Protein AF-A0A2E7TEE2-F1 (afdb_monomer_lite)

pLDDT: mean 84.08, std 6.28, range [64.25, 92.62]

Secondary structure (DSSP, 8-state):
-PPPPPPPPPPPPPSSEEHHHHHHHHHHHHHHHHHHHSS-HHHHHH-----EEEEEEETTTTEEEEEEES-SS--HHHHHH-HHHHHHHHHHHHHHHHHHHHHHHHHHHHHHHHHHHHTHHHHHHHHHHHGGGT-SEE-

Radius of gyration: 23.63 Å; chains: 1; bounding box: 40×34×90 Å

Sequence (139 aa):
MPPRRKKSKRRRRPKTFSLYNAAVSYLNLSILTEGIMGTSPIGVVTGATDIGYKTVADRGLGATSMTLTGASEISLGDILNQPGLAANQMMANAQSNMVPMAISAITLNAGAKIFRRVMRQPFNKANALIRPLALGVRL

Structure (mmCIF, N/CA/C/O backbone):
data_AF-A0A2E7TEE2-F1
#
_entry.id   AF-A0A2E7TEE2-F1
#
loop_
_atom_site.group_PDB
_atom_site.id
_atom_site.type_symbol
_atom_site.label_atom_id
_atom_site.label_alt_id
_atom_site.label_comp_id
_atom_site.label_asym_id
_atom_site.label_entity_id
_atom_site.label_seq_id
_atom_site.pdbx_PDB_ins_code
_atom_site.Cartn_x
_atom_site.Cartn_y
_atom_site.Cartn_z
_atom_site.occupancy
_atom_site.B_iso_or_equiv
_atom_site.auth_seq_id
_atom_site.auth_comp_id
_atom_site.auth_asym_id
_atom_site.auth_atom_id
_atom_site.pdbx_PDB_model_num
ATOM 1 N N . MET A 1 1 ? 20.552 17.351 48.237 1.00 73.31 1 MET A N 1
ATOM 2 C CA . MET A 1 1 ? 20.454 16.157 47.361 1.00 73.31 1 MET A CA 1
ATOM 3 C C . MET A 1 1 ? 19.607 16.501 46.139 1.00 73.31 1 MET A C 1
ATOM 5 O O . MET A 1 1 ? 18.497 16.979 46.337 1.00 73.31 1 MET A O 1
ATOM 9 N N . PRO A 1 2 ? 20.093 16.316 44.900 1.00 73.06 2 PRO A N 1
ATOM 10 C CA . PRO A 1 2 ? 19.301 16.588 43.697 1.00 73.06 2 PRO A CA 1
ATOM 11 C C . PRO A 1 2 ? 18.186 15.537 43.480 1.00 73.06 2 PRO A C 1
ATOM 13 O O . PRO A 1 2 ? 18.369 14.370 43.839 1.00 73.06 2 PRO A O 1
ATOM 16 N N . PRO A 1 3 ? 17.029 15.909 42.889 1.00 76.69 3 PRO A N 1
ATOM 17 C CA . PRO A 1 3 ? 15.900 14.999 42.695 1.00 76.69 3 PRO A CA 1
ATOM 18 C C . PRO A 1 3 ? 16.199 13.910 41.651 1.00 76.69 3 PRO A C 1
ATOM 20 O O . PRO A 1 3 ? 16.666 14.170 40.541 1.00 76.69 3 PRO A O 1
ATOM 23 N N . ARG A 1 4 ? 15.887 12.657 42.001 1.00 80.88 4 ARG A N 1
ATOM 24 C CA . ARG A 1 4 ? 16.111 11.466 41.166 1.00 80.88 4 ARG A CA 1
ATOM 25 C C . ARG A 1 4 ? 15.157 11.466 39.960 1.00 80.88 4 ARG A C 1
ATOM 27 O O . ARG A 1 4 ? 13.938 11.464 40.134 1.00 80.88 4 ARG A O 1
ATOM 34 N N . ARG A 1 5 ? 15.689 11.423 38.728 1.00 79.88 5 ARG A N 1
ATOM 35 C CA . ARG A 1 5 ? 14.888 11.319 37.487 1.00 79.88 5 ARG A CA 1
ATOM 36 C C . ARG A 1 5 ? 13.962 10.092 37.545 1.00 79.88 5 ARG A C 1
ATOM 38 O O . ARG A 1 5 ? 14.432 8.959 37.666 1.00 79.88 5 ARG A O 1
ATOM 45 N N . LYS A 1 6 ? 12.643 10.302 37.440 1.00 79.12 6 LYS A N 1
ATOM 46 C CA . LYS A 1 6 ? 11.658 9.211 37.339 1.00 79.12 6 LYS A CA 1
ATOM 47 C C . LYS A 1 6 ? 11.859 8.474 36.009 1.00 79.12 6 LYS A C 1
ATOM 49 O O . LYS A 1 6 ? 11.878 9.098 34.951 1.00 79.12 6 LYS A O 1
ATOM 54 N N . LYS A 1 7 ? 12.006 7.145 36.057 1.00 79.00 7 LYS A N 1
ATOM 55 C CA . LYS A 1 7 ? 12.092 6.301 34.854 1.00 79.00 7 LYS A CA 1
ATOM 56 C C . LYS A 1 7 ? 10.802 6.444 34.034 1.00 79.00 7 LYS A C 1
ATOM 58 O O . LYS A 1 7 ? 9.706 6.398 34.593 1.00 79.00 7 LYS A O 1
ATOM 63 N N . SER A 1 8 ? 10.932 6.606 32.717 1.00 83.62 8 SER A N 1
ATOM 64 C CA . SER A 1 8 ? 9.789 6.704 31.800 1.00 83.62 8 SER A CA 1
ATOM 65 C C . SER A 1 8 ? 8.908 5.449 31.893 1.00 83.62 8 SER A C 1
ATOM 67 O O . SER A 1 8 ? 9.414 4.325 31.835 1.00 83.62 8 SER A O 1
ATOM 69 N N . LYS A 1 9 ? 7.586 5.616 32.057 1.00 81.31 9 LYS A N 1
ATOM 70 C CA . LYS A 1 9 ? 6.638 4.488 32.061 1.00 81.31 9 LYS A CA 1
ATOM 71 C C . LYS A 1 9 ? 6.629 3.839 30.674 1.00 81.31 9 LYS A C 1
ATOM 73 O O . LYS A 1 9 ? 6.257 4.471 29.687 1.00 81.31 9 LYS A O 1
ATOM 78 N N . ARG A 1 10 ? 6.983 2.552 30.605 1.00 80.00 10 ARG A N 1
ATOM 79 C CA . ARG A 1 10 ? 6.939 1.759 29.367 1.00 80.00 10 ARG A CA 1
ATOM 80 C C . ARG A 1 10 ? 5.500 1.719 28.838 1.00 80.00 10 ARG A C 1
ATOM 82 O O . ARG A 1 10 ? 4.601 1.234 29.525 1.00 80.00 10 ARG A O 1
ATOM 89 N N . ARG A 1 11 ? 5.267 2.226 27.622 1.00 77.62 11 ARG A N 1
ATOM 90 C CA . ARG A 1 11 ? 3.957 2.119 26.956 1.00 77.62 11 ARG A CA 1
ATOM 91 C C . ARG A 1 11 ? 3.623 0.640 26.749 1.00 77.62 11 ARG A C 1
ATOM 93 O O . ARG A 1 11 ? 4.385 -0.083 26.111 1.00 77.62 11 ARG A O 1
ATOM 100 N N . ARG A 1 12 ? 2.490 0.183 27.291 1.00 77.19 12 ARG A N 1
ATOM 101 C CA . ARG A 1 12 ? 1.982 -1.174 27.048 1.00 77.19 12 ARG A CA 1
ATOM 102 C C . ARG A 1 12 ? 1.479 -1.256 25.608 1.00 77.19 12 ARG A C 1
ATOM 104 O O . ARG A 1 12 ? 0.716 -0.391 25.177 1.00 77.19 12 ARG A O 1
ATOM 111 N N . ARG A 1 13 ? 1.918 -2.276 24.865 1.00 75.12 13 ARG A N 1
ATOM 112 C CA . ARG A 1 13 ? 1.378 -2.546 23.530 1.00 75.12 13 ARG A CA 1
ATOM 113 C C . ARG A 1 13 ? -0.091 -2.974 23.667 1.00 75.12 13 ARG A C 1
ATOM 115 O O . ARG A 1 13 ? -0.418 -3.688 24.617 1.00 75.12 13 ARG A O 1
ATOM 122 N N . PRO A 1 14 ? -0.982 -2.513 22.777 1.00 75.31 14 PRO A N 1
ATOM 123 C CA . PRO A 1 14 ? -2.364 -2.974 22.769 1.00 75.31 14 PRO A CA 1
ATOM 124 C C . PRO A 1 14 ? -2.393 -4.484 22.494 1.00 75.31 14 PRO A C 1
ATOM 126 O O . PRO A 1 14 ? -1.649 -4.958 21.642 1.00 75.31 14 PRO A O 1
ATOM 129 N N . LYS A 1 15 ? -3.246 -5.226 23.210 1.00 79.12 15 LYS A N 1
ATOM 130 C CA . LYS A 1 15 ? -3.453 -6.669 22.982 1.00 79.12 15 LYS A CA 1
ATOM 131 C C . LYS A 1 15 ? -4.398 -6.967 21.807 1.00 79.12 15 LYS A C 1
ATOM 133 O O . LYS A 1 15 ? -4.623 -8.127 21.504 1.00 79.12 15 LYS A O 1
ATOM 138 N N . THR A 1 16 ? -4.965 -5.932 21.184 1.00 82.25 16 THR A N 1
ATOM 139 C CA . THR A 1 16 ? -5.943 -6.055 20.099 1.00 82.25 16 THR A CA 1
ATOM 140 C C . THR A 1 16 ? -5.446 -5.425 18.802 1.00 82.25 16 THR A C 1
ATOM 142 O O . THR A 1 16 ? -4.824 -4.353 18.803 1.00 82.25 16 THR A O 1
ATOM 145 N N . PHE A 1 17 ? -5.748 -6.092 17.691 1.00 85.31 17 PHE A N 1
ATOM 146 C CA . PHE A 1 17 ? -5.442 -5.647 16.337 1.00 85.31 17 PHE A CA 1
ATOM 147 C C . PHE A 1 17 ? -6.363 -4.488 15.940 1.00 85.31 17 PHE A C 1
ATOM 149 O O . PHE A 1 17 ? -7.568 -4.560 16.151 1.00 85.31 17 PHE A O 1
ATOM 156 N N . SER A 1 18 ? -5.813 -3.388 15.418 1.00 87.50 18 SER A N 1
ATOM 157 C CA . SER A 1 18 ? -6.625 -2.239 14.987 1.00 87.50 18 SER A CA 1
ATOM 158 C C . SER A 1 18 ? -6.905 -2.323 13.494 1.00 87.50 18 SER A C 1
ATOM 160 O O . SER A 1 18 ? -5.972 -2.202 12.704 1.00 87.50 18 SER A O 1
ATOM 162 N N . LEU A 1 19 ? -8.178 -2.471 13.125 1.00 88.75 19 LEU A N 1
ATOM 163 C CA . LEU A 1 19 ? -8.633 -2.498 11.732 1.00 88.75 19 LEU A CA 1
ATOM 164 C C . LEU A 1 19 ? -8.340 -1.185 11.019 1.00 88.75 19 LEU A C 1
ATOM 166 O O . LEU A 1 19 ? -7.932 -1.194 9.866 1.00 88.75 19 LEU A O 1
ATOM 170 N N . TYR A 1 20 ? -8.471 -0.055 11.717 1.00 90.00 20 TYR A N 1
ATOM 171 C CA . TYR A 1 20 ? -8.081 1.235 11.161 1.00 90.00 20 TYR A CA 1
ATOM 172 C C . TYR A 1 20 ? -6.593 1.260 10.787 1.00 90.00 20 TYR A C 1
ATOM 174 O O . TYR A 1 20 ? -6.237 1.656 9.680 1.00 90.00 20 TYR A O 1
ATOM 182 N N . ASN A 1 21 ? -5.710 0.818 11.693 1.00 89.38 21 ASN A N 1
ATOM 183 C CA . ASN A 1 21 ? -4.281 0.766 11.387 1.00 89.38 21 ASN A CA 1
ATOM 184 C C . ASN A 1 21 ? -4.001 -0.199 10.228 1.00 89.38 21 ASN A C 1
ATOM 186 O O . ASN A 1 21 ? -3.168 0.130 9.395 1.00 89.38 21 ASN A O 1
ATOM 190 N N . ALA A 1 22 ? -4.706 -1.334 10.171 1.00 90.25 22 ALA A N 1
ATOM 191 C CA . ALA A 1 22 ? -4.595 -2.314 9.094 1.00 90.25 22 ALA A CA 1
ATOM 192 C C . ALA A 1 22 ? -4.987 -1.725 7.734 1.00 90.25 22 ALA A C 1
ATOM 194 O O . ALA A 1 22 ? -4.242 -1.858 6.768 1.00 90.25 22 ALA A O 1
ATOM 195 N N . ALA A 1 23 ? -6.111 -1.008 7.676 1.00 90.38 23 ALA A N 1
ATOM 196 C CA . ALA A 1 23 ? -6.579 -0.340 6.469 1.00 90.38 23 ALA A CA 1
ATOM 197 C C . ALA A 1 23 ? -5.590 0.737 6.007 1.00 90.38 23 ALA A C 1
ATOM 199 O O . ALA A 1 23 ? -5.188 0.753 4.849 1.00 90.38 23 ALA A O 1
ATOM 200 N N . VAL A 1 24 ? -5.119 1.598 6.916 1.00 91.25 24 VAL A N 1
ATOM 201 C CA . VAL A 1 24 ? -4.131 2.635 6.572 1.00 91.25 24 VAL A CA 1
ATOM 202 C C . VAL A 1 24 ? -2.813 2.017 6.114 1.00 91.25 24 VAL A C 1
ATOM 204 O O . VAL A 1 24 ? -2.209 2.512 5.164 1.00 91.25 24 VAL A O 1
ATOM 207 N N . SER A 1 25 ? -2.357 0.935 6.752 1.00 90.75 25 SER A N 1
ATOM 208 C CA . SER A 1 25 ? -1.161 0.229 6.294 1.00 90.75 25 SER A CA 1
ATOM 209 C C . SER A 1 25 ? -1.369 -0.427 4.934 1.00 90.75 25 SER A C 1
ATOM 211 O O . SER A 1 25 ? -0.470 -0.338 4.113 1.00 90.75 25 SER A O 1
ATOM 213 N N . TYR A 1 26 ? -2.539 -1.016 4.667 1.00 92.44 26 TYR A N 1
ATOM 214 C CA . TYR A 1 26 ? -2.853 -1.630 3.375 1.00 92.44 26 TYR A CA 1
ATOM 215 C C . TYR A 1 26 ? -2.910 -0.592 2.251 1.00 92.44 26 TYR A C 1
ATOM 217 O O . TYR A 1 26 ? -2.399 -0.836 1.166 1.00 92.44 26 TYR A O 1
ATOM 225 N N . LEU A 1 27 ? -3.466 0.591 2.512 1.00 90.81 27 LEU A N 1
ATOM 226 C CA . LEU A 1 27 ? -3.498 1.679 1.534 1.00 90.81 27 LEU A CA 1
ATOM 227 C C . LEU A 1 27 ? -2.093 2.221 1.237 1.00 90.81 27 LEU A C 1
ATOM 229 O O . LEU A 1 27 ? -1.742 2.380 0.076 1.00 90.81 27 LEU A O 1
ATOM 233 N N . ASN A 1 28 ? -1.256 2.442 2.261 1.00 90.88 28 ASN A N 1
ATOM 234 C CA . ASN A 1 28 ? 0.146 2.822 2.032 1.00 90.88 28 ASN A CA 1
ATOM 235 C C . ASN A 1 28 ? 0.916 1.716 1.291 1.00 90.88 28 ASN A C 1
ATOM 237 O O . ASN A 1 28 ? 1.728 2.014 0.424 1.00 90.88 28 ASN A O 1
ATOM 241 N N . LEU A 1 29 ? 0.651 0.448 1.620 1.00 90.75 29 LEU A N 1
ATOM 242 C CA . LEU A 1 29 ? 1.218 -0.702 0.921 1.00 90.75 29 LEU A CA 1
ATOM 243 C C . LEU A 1 29 ? 0.779 -0.716 -0.547 1.00 90.75 29 LEU A C 1
ATOM 245 O O . LEU A 1 29 ? 1.620 -0.929 -1.402 1.00 90.75 29 LEU A O 1
ATOM 249 N N . SER A 1 30 ? -0.492 -0.425 -0.833 1.00 90.38 30 SER A N 1
ATOM 250 C CA . SER A 1 30 ? -1.024 -0.386 -2.201 1.00 90.38 30 SER A CA 1
ATOM 251 C C . SER A 1 30 ? -0.367 0.712 -3.028 1.00 90.38 30 SER A C 1
ATOM 253 O O . SER A 1 30 ? 0.080 0.443 -4.130 1.00 90.38 30 SER A O 1
ATOM 255 N N . ILE A 1 31 ? -0.182 1.908 -2.459 1.00 89.44 31 ILE A N 1
ATOM 256 C CA . ILE A 1 31 ? 0.545 3.003 -3.122 1.00 89.44 31 ILE A CA 1
ATOM 257 C C . ILE A 1 31 ? 1.983 2.583 -3.472 1.00 89.44 31 ILE A C 1
ATOM 259 O O . ILE A 1 31 ? 2.479 2.888 -4.555 1.00 89.44 31 ILE A O 1
ATOM 263 N N . LEU A 1 32 ? 2.657 1.874 -2.560 1.00 88.06 32 LEU A N 1
ATOM 264 C CA . LEU A 1 32 ? 4.014 1.381 -2.793 1.00 88.06 32 LEU A CA 1
ATOM 265 C C . LEU A 1 32 ? 4.048 0.278 -3.856 1.00 88.06 32 LEU A C 1
ATOM 267 O O . LEU A 1 32 ? 4.892 0.325 -4.744 1.00 88.06 32 LEU A O 1
ATOM 271 N N . THR A 1 33 ? 3.163 -0.716 -3.780 1.00 88.12 33 THR A N 1
ATOM 272 C CA . THR A 1 33 ? 3.159 -1.829 -4.739 1.00 88.12 33 THR A CA 1
ATOM 273 C C . THR A 1 33 ? 2.710 -1.374 -6.120 1.00 88.12 33 THR A C 1
ATOM 275 O O . THR A 1 33 ? 3.301 -1.794 -7.102 1.00 88.12 33 THR A O 1
ATOM 278 N N . GLU A 1 34 ? 1.755 -0.453 -6.222 1.00 89.00 34 GLU A N 1
ATOM 279 C CA . GLU A 1 34 ? 1.347 0.124 -7.506 1.00 89.00 34 GLU A CA 1
ATOM 280 C C . GLU A 1 34 ? 2.479 0.959 -8.115 1.00 89.00 34 GLU A C 1
ATOM 282 O O . GLU A 1 34 ? 2.789 0.815 -9.293 1.00 89.00 34 GLU A O 1
ATOM 287 N N . GLY A 1 35 ? 3.163 1.781 -7.312 1.00 86.31 35 GLY A N 1
ATOM 288 C CA . GLY A 1 35 ? 4.272 2.604 -7.799 1.00 86.31 35 GLY A CA 1
ATOM 289 C C . GLY A 1 35 ? 5.515 1.804 -8.204 1.00 86.31 35 GLY A C 1
ATOM 290 O O . GLY A 1 35 ? 6.193 2.180 -9.160 1.00 86.31 35 GLY A O 1
ATOM 291 N N . ILE A 1 36 ? 5.821 0.718 -7.485 1.00 87.69 36 ILE A N 1
ATOM 292 C CA . ILE A 1 36 ? 7.049 -0.075 -7.667 1.00 87.69 36 ILE A CA 1
ATOM 293 C C . ILE A 1 36 ? 6.807 -1.287 -8.576 1.00 87.69 36 ILE A C 1
ATOM 295 O O . ILE A 1 36 ? 7.579 -1.550 -9.493 1.00 87.69 36 ILE A O 1
ATOM 299 N N . MET A 1 37 ? 5.748 -2.045 -8.315 1.00 87.06 37 MET A N 1
ATOM 300 C CA . MET A 1 37 ? 5.441 -3.317 -8.974 1.00 87.06 37 MET A CA 1
ATOM 301 C C . MET A 1 37 ? 4.302 -3.202 -9.994 1.00 87.06 37 MET A C 1
ATOM 303 O O . MET A 1 37 ? 3.973 -4.196 -10.625 1.00 87.06 37 MET A O 1
ATOM 307 N N . GLY A 1 38 ? 3.683 -2.029 -10.158 1.00 84.88 38 GLY A N 1
ATOM 308 C CA . GLY A 1 38 ? 2.603 -1.821 -11.129 1.00 84.88 38 GLY A CA 1
ATOM 309 C C . GLY A 1 38 ? 1.274 -2.484 -10.762 1.00 84.88 38 GLY A C 1
ATOM 310 O O . GLY A 1 38 ? 0.324 -2.397 -11.530 1.00 84.88 38 GLY A O 1
ATOM 311 N N . THR A 1 39 ? 1.174 -3.127 -9.592 1.00 88.00 39 THR A N 1
ATOM 312 C CA . THR A 1 39 ? -0.014 -3.886 -9.187 1.00 88.00 39 THR A CA 1
ATOM 313 C C . THR A 1 39 ? -0.310 -3.751 -7.690 1.00 88.00 39 THR A C 1
ATOM 315 O O . THR A 1 39 ? 0.508 -3.289 -6.888 1.00 88.00 39 THR A O 1
ATOM 318 N N . SER A 1 40 ? -1.519 -4.133 -7.290 1.00 89.38 40 SER A N 1
ATOM 319 C CA . SER A 1 40 ? -1.956 -4.086 -5.890 1.00 89.38 40 SER A CA 1
ATOM 320 C C . SER A 1 40 ? -1.234 -5.143 -5.037 1.00 89.38 40 SER A C 1
ATOM 322 O O . SER A 1 40 ? -0.741 -6.131 -5.577 1.00 89.38 40 SER A O 1
ATOM 324 N N . PRO A 1 41 ? -1.216 -5.038 -3.695 1.00 86.62 41 PRO A N 1
ATOM 325 C CA . PRO A 1 41 ? -0.491 -5.990 -2.856 1.00 86.62 41 PRO A CA 1
ATOM 326 C C . PRO A 1 41 ? -0.975 -7.432 -3.000 1.00 86.62 41 PRO A C 1
ATOM 328 O O . PRO A 1 41 ? -0.199 -8.365 -2.812 1.00 86.62 41 PRO A O 1
ATOM 331 N N . ILE A 1 42 ? -2.254 -7.622 -3.333 1.00 87.75 42 ILE A N 1
ATOM 332 C CA . ILE A 1 42 ? -2.783 -8.950 -3.629 1.00 87.75 42 ILE A CA 1
ATOM 333 C C . ILE A 1 42 ? -2.335 -9.429 -5.011 1.00 87.75 42 ILE A C 1
ATOM 335 O O . ILE A 1 42 ? -1.916 -10.572 -5.125 1.00 87.75 42 ILE A O 1
ATOM 339 N N . GLY A 1 43 ? -2.304 -8.543 -6.011 1.00 82.88 43 GLY A N 1
ATOM 340 C CA . GLY A 1 43 ? -1.757 -8.830 -7.339 1.00 82.88 43 GLY A CA 1
ATOM 341 C C . GLY A 1 43 ? -0.266 -9.163 -7.308 1.00 82.88 43 GLY A C 1
ATOM 342 O O . GLY A 1 43 ? 0.180 -10.034 -8.038 1.00 82.88 43 GLY A O 1
ATOM 343 N N . VAL A 1 44 ? 0.496 -8.586 -6.378 1.00 86.62 44 VAL A N 1
ATOM 344 C CA . VAL A 1 44 ? 1.893 -8.978 -6.150 1.00 86.62 44 VAL A CA 1
ATOM 345 C C . VAL A 1 44 ? 1.978 -10.444 -5.719 1.00 86.62 44 VAL A C 1
ATOM 347 O O . VAL A 1 44 ? 2.844 -11.177 -6.181 1.00 86.62 44 VAL A O 1
ATOM 350 N N . VAL A 1 45 ? 1.074 -10.906 -4.853 1.00 87.44 45 VAL A N 1
ATOM 351 C CA . VAL A 1 45 ? 1.108 -12.280 -4.324 1.00 87.44 45 VAL A CA 1
ATOM 352 C C . VAL A 1 45 ? 0.501 -13.294 -5.294 1.00 87.44 45 VAL A C 1
ATOM 354 O O . VAL A 1 45 ? 1.026 -14.395 -5.421 1.00 87.44 45 VAL A O 1
ATOM 357 N N . THR A 1 46 ? -0.609 -12.952 -5.947 1.00 86.31 46 THR A N 1
ATOM 358 C CA . THR A 1 46 ? -1.390 -13.871 -6.792 1.00 86.31 46 THR A CA 1
ATOM 359 C C . THR A 1 46 ? -1.185 -13.649 -8.288 1.00 86.31 46 THR A C 1
ATOM 361 O O . THR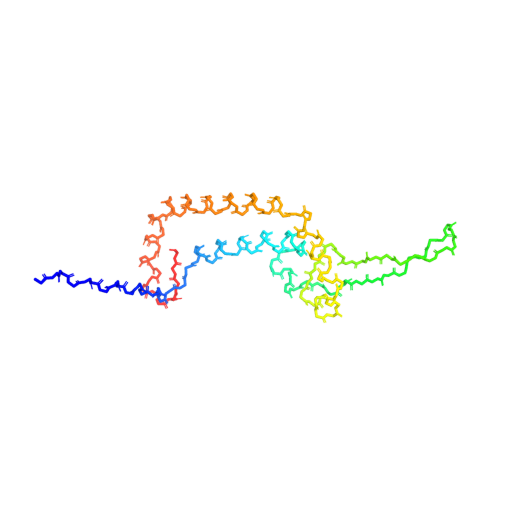 A 1 46 ? -1.850 -14.302 -9.088 1.00 86.31 46 THR A O 1
ATOM 364 N N . GLY A 1 47 ? -0.342 -12.690 -8.665 1.00 80.62 47 GLY A N 1
ATOM 365 C CA . GLY A 1 47 ? -0.085 -12.319 -10.051 1.00 80.62 47 GLY A CA 1
ATOM 366 C C . GLY A 1 47 ? 0.544 -13.451 -10.851 1.00 80.62 47 GLY A C 1
ATOM 367 O O . GLY A 1 47 ? 1.157 -14.369 -10.299 1.00 80.62 47 GLY A O 1
ATOM 368 N N . ALA A 1 48 ? 0.357 -13.384 -12.167 1.00 77.94 48 ALA A N 1
ATOM 369 C CA . ALA A 1 48 ? 0.970 -14.324 -13.089 1.00 77.94 48 ALA A CA 1
ATOM 370 C C . ALA A 1 48 ? 2.492 -14.135 -13.120 1.00 77.94 48 ALA A C 1
ATOM 372 O O . ALA A 1 48 ? 2.992 -13.043 -12.878 1.00 77.94 48 ALA A O 1
ATOM 373 N N . THR A 1 49 ? 3.211 -15.215 -13.426 1.00 80.50 49 THR A N 1
ATOM 374 C CA . THR A 1 49 ? 4.663 -15.185 -13.619 1.00 80.50 49 THR A CA 1
ATOM 375 C C . THR A 1 49 ? 4.976 -15.100 -15.102 1.00 80.50 49 THR A C 1
ATOM 377 O O . THR A 1 49 ? 5.072 -16.134 -15.774 1.00 80.50 49 THR A O 1
ATOM 380 N N . ASP A 1 50 ? 5.049 -13.894 -15.640 1.00 79.25 50 ASP A N 1
ATOM 381 C CA . ASP A 1 50 ? 5.183 -13.672 -17.075 1.00 79.25 50 ASP A CA 1
ATOM 382 C C . ASP A 1 50 ? 6.274 -12.670 -17.465 1.00 79.25 50 ASP A C 1
ATOM 384 O O . ASP A 1 50 ? 6.430 -12.394 -18.663 1.00 79.25 50 ASP A O 1
ATOM 388 N N . ILE A 1 51 ? 7.091 -12.209 -16.507 1.00 81.62 51 ILE A N 1
ATOM 389 C CA . ILE A 1 51 ? 8.267 -11.406 -16.834 1.00 81.62 51 ILE A CA 1
ATOM 390 C C . ILE A 1 51 ? 9.258 -12.246 -17.654 1.00 81.62 51 ILE A C 1
ATOM 392 O O . ILE A 1 51 ? 9.605 -13.381 -17.311 1.00 81.62 51 ILE A O 1
ATOM 396 N N . GLY A 1 52 ? 9.697 -11.700 -18.787 1.00 78.06 52 GLY A N 1
ATOM 397 C CA . GLY A 1 52 ? 10.690 -12.356 -19.627 1.00 78.06 52 GLY A CA 1
ATOM 398 C C . GLY A 1 52 ? 10.833 -11.743 -21.011 1.00 78.06 52 GLY A C 1
ATOM 399 O O . GLY A 1 52 ? 10.005 -10.952 -21.465 1.00 78.06 52 GLY A O 1
ATOM 400 N N . TYR A 1 53 ? 11.903 -12.129 -21.702 1.00 74.88 53 TYR A N 1
ATOM 401 C CA . TYR A 1 53 ? 12.133 -11.728 -23.085 1.00 74.88 53 TYR A CA 1
ATOM 402 C C . TYR A 1 53 ? 11.429 -12.676 -24.050 1.00 74.88 53 TYR A C 1
ATOM 404 O O . TYR A 1 53 ? 11.603 -13.894 -23.973 1.00 74.88 53 TYR A O 1
ATOM 412 N N . LYS A 1 54 ? 10.682 -12.113 -24.999 1.00 75.25 54 LYS A N 1
ATOM 413 C CA . LYS A 1 54 ? 10.123 -12.846 -26.137 1.00 75.25 54 LYS A CA 1
ATOM 414 C C . LYS A 1 54 ? 10.753 -12.338 -27.424 1.00 75.25 54 LYS A C 1
ATOM 416 O O . LYS A 1 54 ? 11.007 -11.146 -27.588 1.00 75.25 54 LYS A O 1
ATOM 421 N N . THR A 1 55 ? 11.030 -13.257 -28.338 1.00 73.50 55 THR A N 1
ATOM 422 C CA . THR A 1 55 ? 11.470 -12.917 -29.687 1.00 73.50 55 THR A CA 1
ATOM 423 C C . THR A 1 55 ? 10.253 -12.530 -30.515 1.00 73.50 55 THR A C 1
ATOM 425 O O . THR A 1 55 ? 9.335 -13.326 -30.712 1.00 73.50 55 THR A O 1
ATOM 428 N N . VAL A 1 56 ? 10.231 -11.291 -30.994 1.00 72.94 56 VAL A N 1
ATOM 429 C CA . VAL A 1 56 ? 9.225 -10.813 -31.938 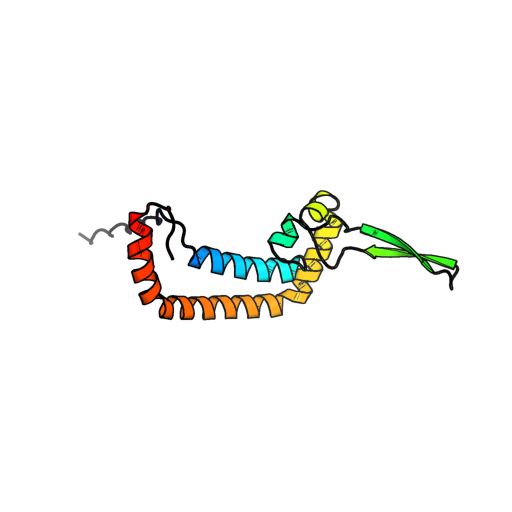1.00 72.94 56 VAL A CA 1
ATOM 430 C C . VAL A 1 56 ? 9.891 -10.772 -33.306 1.00 72.94 56 VAL A C 1
ATOM 432 O O . VAL A 1 56 ? 10.876 -10.064 -33.518 1.00 72.94 56 VAL A O 1
ATOM 435 N N . ALA A 1 57 ? 9.389 -11.593 -34.224 1.00 70.56 57 ALA A N 1
ATOM 436 C CA . ALA A 1 57 ? 9.834 -11.582 -35.608 1.00 70.56 57 ALA A CA 1
ATOM 437 C C . ALA A 1 57 ? 9.041 -10.517 -36.366 1.00 70.56 57 ALA A C 1
ATOM 439 O O . ALA A 1 57 ? 7.829 -10.658 -36.550 1.00 70.56 57 ALA A O 1
ATOM 440 N N . ASP A 1 58 ? 9.720 -9.463 -36.812 1.00 64.25 58 ASP A N 1
ATOM 441 C CA . ASP A 1 58 ? 9.106 -8.468 -37.677 1.00 64.25 58 ASP A CA 1
ATOM 442 C C . ASP A 1 58 ? 9.145 -8.981 -39.122 1.00 64.25 58 ASP A C 1
ATOM 444 O O . ASP A 1 58 ? 10.173 -8.943 -39.808 1.00 64.25 58 ASP A O 1
ATOM 448 N N . ARG A 1 59 ? 8.010 -9.527 -39.577 1.00 66.12 59 ARG A N 1
ATOM 449 C CA . ARG A 1 59 ? 7.872 -10.116 -40.919 1.00 66.12 59 ARG A CA 1
ATOM 450 C C . ARG A 1 59 ? 8.097 -9.100 -42.043 1.00 66.12 59 ARG A C 1
ATOM 452 O O . ARG A 1 59 ? 8.365 -9.527 -43.160 1.00 66.12 59 ARG A O 1
ATOM 459 N N . GLY A 1 60 ? 8.016 -7.796 -41.760 1.00 71.19 60 GLY A N 1
ATOM 460 C CA . GLY A 1 60 ? 8.280 -6.736 -42.736 1.00 71.19 60 GLY A CA 1
ATOM 461 C C . GLY A 1 60 ? 9.766 -6.450 -42.977 1.00 71.19 60 GLY A C 1
ATOM 462 O O . GLY A 1 60 ? 10.119 -5.995 -44.061 1.00 71.19 60 GLY A O 1
ATOM 463 N N . LEU A 1 61 ? 10.639 -6.743 -42.005 1.00 74.44 61 LEU A N 1
ATOM 464 C CA . LEU A 1 61 ? 12.074 -6.421 -42.065 1.00 74.44 61 LEU A CA 1
ATOM 465 C C . LEU A 1 61 ? 12.987 -7.660 -42.050 1.00 74.44 61 LEU A C 1
ATOM 467 O O . LEU A 1 61 ? 14.204 -7.527 -42.153 1.00 74.44 61 LEU A O 1
ATOM 471 N N . GLY A 1 62 ? 12.427 -8.863 -41.872 1.00 72.81 62 GLY A N 1
ATOM 472 C CA . GLY A 1 62 ? 13.196 -10.110 -41.759 1.00 72.81 62 GLY A CA 1
ATOM 473 C C . GLY A 1 62 ? 14.086 -10.181 -40.511 1.00 72.81 62 GLY A C 1
ATOM 474 O O . GLY A 1 62 ? 14.945 -11.056 -40.414 1.00 72.81 62 GLY A O 1
ATOM 475 N N . ALA A 1 63 ? 13.891 -9.268 -39.557 1.00 74.81 63 ALA A N 1
ATOM 476 C CA . ALA A 1 63 ? 14.687 -9.146 -38.347 1.00 74.81 63 ALA A CA 1
ATOM 477 C C . ALA A 1 63 ? 13.931 -9.717 -37.142 1.00 74.81 63 ALA A C 1
ATOM 479 O O . ALA A 1 63 ? 12.725 -9.521 -36.979 1.00 74.81 63 ALA A O 1
ATOM 480 N N . THR A 1 64 ? 14.660 -10.418 -36.274 1.00 78.19 64 THR A N 1
ATOM 481 C CA . THR A 1 64 ? 14.141 -10.872 -34.980 1.00 78.19 64 THR A CA 1
ATOM 482 C C . THR A 1 64 ? 14.657 -9.926 -33.905 1.00 78.19 64 THR A C 1
ATOM 484 O O . THR A 1 64 ? 15.868 -9.780 -33.756 1.00 78.19 64 THR A O 1
ATOM 487 N N . SER A 1 65 ? 13.757 -9.280 -33.166 1.00 75.06 65 SER A N 1
ATOM 488 C CA . SER A 1 65 ? 14.107 -8.449 -32.011 1.00 75.06 65 SER A CA 1
ATOM 489 C C . SER A 1 65 ? 13.660 -9.131 -30.717 1.00 75.06 65 SER A C 1
ATOM 491 O O . SER A 1 65 ? 12.661 -9.849 -30.683 1.00 75.06 65 SER A O 1
ATOM 493 N N . MET A 1 66 ? 14.430 -8.957 -29.642 1.00 76.75 66 MET A N 1
ATOM 494 C CA . MET A 1 66 ? 14.021 -9.392 -28.305 1.00 76.75 66 MET A CA 1
ATOM 495 C C . MET A 1 66 ? 13.297 -8.235 -27.624 1.00 76.75 66 MET A C 1
ATOM 497 O O . MET A 1 66 ? 13.888 -7.174 -27.427 1.00 76.75 66 MET A O 1
ATOM 501 N N . THR A 1 67 ? 12.033 -8.432 -27.256 1.00 75.81 67 THR A N 1
ATOM 502 C CA . THR A 1 67 ? 11.256 -7.451 -26.492 1.00 75.81 67 THR A CA 1
ATOM 503 C C . THR A 1 67 ? 10.954 -7.997 -25.101 1.00 75.81 67 THR A C 1
ATOM 505 O O . THR A 1 67 ? 10.727 -9.195 -24.915 1.00 75.81 67 THR A O 1
ATOM 508 N N . LEU A 1 68 ? 11.013 -7.123 -24.095 1.00 75.56 68 LEU A N 1
ATOM 509 C CA . LEU A 1 68 ? 10.642 -7.467 -22.726 1.00 75.56 68 LEU A CA 1
ATOM 510 C C . LEU A 1 68 ? 9.111 -7.475 -22.622 1.00 75.56 68 LEU A C 1
ATOM 512 O O . LEU 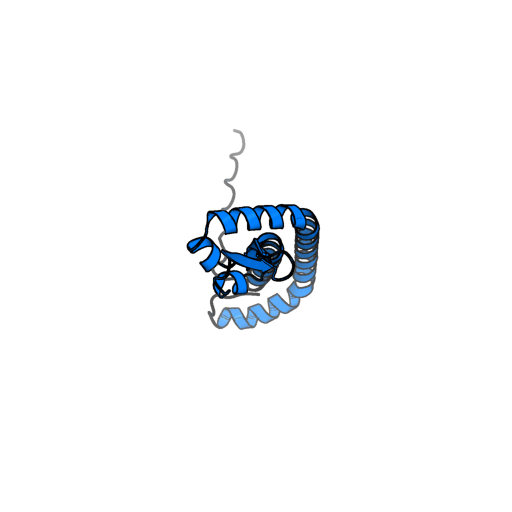A 1 68 ? 8.460 -6.479 -22.932 1.00 75.56 68 LEU A O 1
ATOM 516 N N . THR A 1 69 ? 8.543 -8.598 -22.196 1.00 77.69 69 THR A N 1
ATOM 517 C CA . THR A 1 69 ? 7.104 -8.773 -21.950 1.00 77.69 69 THR A CA 1
ATOM 518 C C . THR A 1 69 ? 6.857 -9.034 -20.465 1.00 77.69 69 THR A C 1
ATOM 520 O O . THR A 1 69 ? 7.767 -9.499 -19.782 1.00 77.69 69 THR A O 1
ATOM 523 N N . GLY A 1 70 ? 5.667 -8.695 -19.957 1.00 72.00 70 GLY A N 1
ATOM 524 C CA . GLY A 1 70 ? 5.338 -8.861 -18.530 1.00 72.00 70 GLY A CA 1
ATOM 525 C C . GLY A 1 70 ? 6.023 -7.848 -17.600 1.00 72.00 70 GLY A C 1
ATOM 526 O O . GLY A 1 70 ? 6.114 -8.061 -16.406 1.00 72.00 70 GLY A O 1
ATOM 527 N N . ALA A 1 71 ? 6.549 -6.735 -18.127 1.00 75.75 71 ALA A N 1
ATOM 528 C CA . ALA A 1 71 ? 7.234 -5.711 -17.320 1.00 75.75 71 ALA A CA 1
ATOM 529 C C . ALA A 1 71 ? 6.292 -4.666 -16.691 1.00 75.75 71 ALA A C 1
ATOM 531 O O . ALA A 1 71 ? 6.733 -3.833 -15.896 1.00 75.75 71 ALA A O 1
ATOM 532 N N . SER A 1 72 ? 5.014 -4.670 -17.084 1.00 77.12 72 SER A N 1
ATOM 533 C CA . SER A 1 72 ? 4.007 -3.721 -16.595 1.00 77.12 72 SER A CA 1
ATOM 534 C C . SER A 1 72 ? 3.560 -4.028 -15.169 1.00 77.12 72 SER A C 1
ATOM 536 O O . SER A 1 72 ? 3.308 -3.100 -14.407 1.00 77.12 72 SER A O 1
ATOM 538 N N . GLU A 1 73 ? 3.500 -5.307 -14.808 1.00 82.94 73 GLU A N 1
ATOM 539 C CA . GLU A 1 73 ? 3.138 -5.782 -13.477 1.00 82.94 73 GLU A CA 1
ATOM 540 C C . GLU A 1 73 ? 4.190 -6.791 -13.023 1.00 82.94 73 GLU A C 1
ATOM 542 O O . GLU A 1 73 ? 4.626 -7.619 -13.810 1.00 82.94 73 GLU A O 1
ATOM 547 N N . ILE A 1 74 ? 4.626 -6.702 -11.770 1.00 87.50 74 ILE A N 1
ATOM 548 C CA . ILE A 1 74 ? 5.660 -7.578 -11.215 1.00 87.50 74 ILE A CA 1
ATOM 549 C C . ILE A 1 74 ? 5.060 -8.337 -10.039 1.00 87.50 74 ILE A C 1
ATOM 551 O O . ILE A 1 74 ? 4.707 -7.746 -9.015 1.00 87.50 74 ILE A O 1
ATOM 555 N N . SER A 1 75 ? 4.965 -9.657 -10.172 1.00 90.12 75 SER A N 1
ATOM 556 C CA . SER A 1 75 ? 4.506 -10.550 -9.110 1.00 90.12 75 SER A CA 1
ATOM 557 C C . SER A 1 75 ? 5.668 -11.108 -8.274 1.00 90.12 75 SER A C 1
ATOM 559 O O . SER A 1 75 ? 6.845 -11.033 -8.633 1.00 90.12 75 SER A O 1
ATOM 561 N N . LEU A 1 76 ? 5.359 -11.735 -7.136 1.00 84.12 76 LEU A N 1
ATOM 562 C CA . LEU A 1 76 ? 6.342 -12.481 -6.347 1.00 84.12 76 LEU A CA 1
ATOM 563 C C . LEU A 1 76 ? 6.925 -13.650 -7.134 1.00 84.12 76 LEU A C 1
ATOM 565 O O . LEU A 1 76 ? 8.094 -13.978 -6.953 1.00 84.12 76 LEU A O 1
ATOM 569 N N . GLY A 1 77 ? 6.138 -14.281 -8.002 1.00 85.12 77 GLY A N 1
ATOM 570 C CA . GLY A 1 77 ? 6.653 -15.373 -8.809 1.00 85.12 77 GLY A CA 1
ATOM 571 C C . GLY A 1 77 ? 7.613 -14.888 -9.904 1.00 85.12 77 GLY A C 1
ATOM 572 O O . GLY A 1 77 ? 8.579 -15.587 -10.199 1.00 85.12 77 GLY A O 1
ATOM 573 N N . ASP A 1 78 ? 7.453 -13.662 -10.410 1.00 86.44 78 ASP A N 1
ATOM 574 C CA . ASP A 1 78 ? 8.440 -13.015 -11.289 1.00 86.44 78 ASP A CA 1
ATOM 575 C C . ASP A 1 78 ? 9.764 -12.748 -10.571 1.00 86.44 78 ASP A C 1
ATOM 577 O O . ASP A 1 78 ? 10.837 -13.010 -11.112 1.00 86.44 78 ASP A O 1
ATOM 581 N N . ILE A 1 79 ? 9.703 -12.296 -9.316 1.00 87.06 79 ILE A N 1
ATOM 582 C CA . ILE A 1 79 ? 10.895 -12.070 -8.484 1.00 87.06 79 ILE A CA 1
ATOM 583 C C . ILE A 1 79 ? 11.625 -13.385 -8.203 1.00 87.06 79 ILE A C 1
ATOM 585 O O . ILE A 1 79 ? 12.854 -13.420 -8.198 1.00 87.06 79 ILE A O 1
ATOM 589 N N . LEU A 1 80 ? 10.885 -14.468 -7.966 1.00 87.56 80 LEU A N 1
ATOM 590 C CA . LEU A 1 80 ? 11.475 -15.776 -7.687 1.00 87.56 80 LEU A CA 1
ATOM 591 C C . LEU A 1 80 ? 12.084 -16.417 -8.940 1.00 87.56 80 LEU A C 1
ATOM 593 O O . LEU A 1 80 ? 13.151 -17.022 -8.848 1.00 87.56 80 LEU A O 1
ATOM 597 N N . ASN A 1 81 ? 11.441 -16.267 -10.099 1.00 86.81 81 ASN A N 1
ATOM 598 C CA . ASN A 1 81 ? 11.896 -16.881 -11.347 1.00 86.81 81 ASN A CA 1
ATOM 599 C C . ASN A 1 81 ? 12.971 -16.048 -12.065 1.00 86.81 81 ASN A C 1
ATOM 601 O O . ASN A 1 81 ? 13.883 -16.609 -12.670 1.00 86.81 81 ASN A O 1
ATOM 605 N N . GLN A 1 82 ? 12.877 -14.716 -12.012 1.00 86.81 82 GLN A N 1
ATOM 606 C CA . GLN A 1 82 ? 13.772 -13.784 -12.706 1.00 86.81 82 GLN A CA 1
ATOM 607 C C . GLN A 1 82 ? 14.122 -12.567 -11.824 1.00 86.81 82 GLN A C 1
ATOM 609 O O . GLN A 1 82 ? 13.797 -11.423 -12.163 1.00 86.81 82 GLN A O 1
ATOM 614 N N . PRO A 1 83 ? 14.859 -12.771 -10.712 1.00 85.81 83 PRO A N 1
ATOM 615 C CA . PRO A 1 83 ? 15.106 -11.732 -9.707 1.00 85.81 83 PRO A CA 1
ATOM 616 C C . PRO A 1 83 ? 15.832 -10.502 -10.258 1.00 85.81 83 PRO A C 1
ATOM 618 O O . PRO A 1 83 ? 15.529 -9.381 -9.862 1.00 85.81 83 PRO A O 1
ATOM 621 N N . GLY A 1 84 ? 16.777 -10.690 -11.185 1.00 87.19 84 GLY A N 1
ATOM 622 C CA . GLY A 1 84 ? 17.544 -9.584 -11.764 1.00 87.19 84 GLY A CA 1
ATOM 623 C C . GLY A 1 84 ? 16.695 -8.654 -12.635 1.00 87.19 84 GLY A C 1
ATOM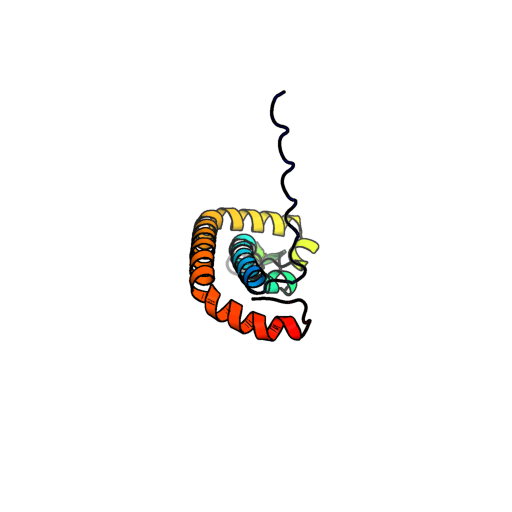 624 O O . GLY A 1 84 ? 16.806 -7.435 -12.521 1.00 87.19 84 GLY A O 1
ATOM 625 N N . LEU A 1 85 ? 15.822 -9.215 -13.478 1.00 86.06 85 LEU A N 1
ATOM 626 C CA . LEU A 1 85 ? 14.953 -8.429 -14.360 1.00 86.06 85 LEU A CA 1
ATOM 627 C C . LEU A 1 85 ? 13.833 -7.755 -13.569 1.00 86.06 85 LEU A C 1
ATOM 629 O O . LEU A 1 85 ? 13.611 -6.556 -13.739 1.00 86.06 85 LEU A O 1
ATOM 633 N N . ALA A 1 86 ? 13.212 -8.491 -12.644 1.00 85.56 86 ALA A N 1
ATOM 634 C CA . ALA A 1 86 ? 12.197 -7.949 -11.752 1.00 85.56 86 ALA A CA 1
ATOM 635 C C . ALA A 1 86 ? 12.755 -6.790 -10.908 1.00 85.56 86 ALA A C 1
ATOM 637 O O . ALA A 1 86 ? 12.154 -5.722 -10.870 1.00 85.56 86 ALA A O 1
ATOM 638 N N . ALA A 1 87 ? 13.938 -6.937 -10.298 1.00 86.81 87 ALA A N 1
ATOM 639 C CA . ALA A 1 87 ? 14.542 -5.877 -9.488 1.00 86.81 87 ALA A CA 1
ATOM 640 C C . ALA A 1 87 ? 14.868 -4.616 -10.305 1.00 86.81 87 ALA A C 1
ATOM 642 O O . ALA A 1 87 ? 14.563 -3.507 -9.866 1.00 86.81 87 ALA A O 1
ATOM 643 N N . ASN A 1 88 ? 15.441 -4.771 -11.502 1.00 88.31 88 ASN A N 1
ATOM 644 C CA . ASN A 1 88 ? 15.752 -3.635 -12.370 1.00 88.31 88 ASN A CA 1
ATOM 645 C C . ASN A 1 88 ? 14.482 -2.893 -12.811 1.00 88.31 88 ASN A C 1
ATOM 647 O O . ASN A 1 88 ? 14.441 -1.663 -12.751 1.00 88.31 88 ASN A O 1
ATOM 651 N N . GLN A 1 89 ? 13.428 -3.623 -13.189 1.00 87.50 89 GLN A N 1
ATOM 652 C CA . GLN A 1 89 ? 12.154 -3.019 -13.576 1.00 87.50 89 GLN A CA 1
ATOM 653 C C . GLN A 1 89 ? 11.456 -2.352 -12.382 1.00 87.50 89 GLN A C 1
ATOM 655 O O . GLN A 1 89 ? 10.982 -1.226 -12.505 1.00 87.50 89 GLN A O 1
ATOM 660 N N . MET A 1 90 ? 11.467 -2.983 -11.202 1.00 88.00 90 MET A N 1
ATOM 661 C CA . MET A 1 90 ? 10.965 -2.382 -9.962 1.00 88.00 90 MET A CA 1
ATOM 662 C C . MET A 1 90 ? 11.694 -1.080 -9.627 1.00 88.00 90 MET A C 1
ATOM 664 O O . MET A 1 90 ? 11.062 -0.109 -9.222 1.00 88.00 90 MET A O 1
ATOM 668 N N . MET A 1 91 ? 13.020 -1.038 -9.789 1.00 88.00 91 MET A N 1
ATOM 669 C CA . MET A 1 91 ? 13.808 0.174 -9.557 1.00 88.00 91 MET A CA 1
ATOM 670 C C . MET A 1 91 ? 13.468 1.274 -10.564 1.00 88.00 91 MET A C 1
ATOM 672 O O . MET A 1 91 ? 13.307 2.425 -10.160 1.00 88.00 91 MET A O 1
ATOM 676 N N . ALA A 1 92 ? 13.320 0.932 -11.845 1.00 88.75 92 ALA A N 1
ATOM 677 C CA . ALA A 1 92 ? 12.915 1.882 -12.878 1.00 88.75 92 ALA A CA 1
ATOM 678 C C . ALA A 1 92 ? 11.522 2.469 -12.588 1.00 88.75 92 ALA A C 1
ATOM 680 O O . ALA A 1 92 ? 11.359 3.689 -12.576 1.00 88.75 92 ALA A O 1
ATOM 681 N N . ASN A 1 93 ? 10.552 1.613 -12.251 1.00 87.38 93 ASN A N 1
ATOM 682 C CA . ASN A 1 93 ? 9.190 2.009 -11.887 1.00 87.38 93 ASN A CA 1
ATOM 683 C C . ASN A 1 93 ? 9.165 2.862 -10.608 1.00 87.38 93 ASN A C 1
ATOM 685 O O . ASN A 1 93 ? 8.502 3.898 -10.546 1.00 87.38 93 ASN A O 1
ATOM 689 N N . ALA A 1 94 ? 9.935 2.471 -9.589 1.00 86.06 94 ALA A N 1
ATOM 690 C CA . ALA A 1 94 ? 10.063 3.240 -8.359 1.00 86.06 94 ALA A CA 1
ATOM 691 C C . ALA A 1 94 ? 10.621 4.638 -8.641 1.00 86.06 94 ALA A C 1
ATOM 693 O O . ALA A 1 94 ? 10.137 5.612 -8.071 1.00 86.06 94 ALA A O 1
ATOM 694 N N . GLN A 1 95 ? 11.613 4.756 -9.528 1.00 88.44 95 GLN A N 1
ATOM 695 C CA . GLN A 1 95 ? 12.189 6.046 -9.893 1.00 88.44 95 GLN A CA 1
ATOM 696 C C . GLN A 1 95 ? 11.211 6.921 -10.675 1.00 88.44 95 GLN A C 1
ATOM 698 O O . GLN A 1 95 ? 11.074 8.102 -10.358 1.00 88.44 95 GLN A O 1
ATOM 703 N N . SER A 1 96 ? 10.488 6.354 -11.642 1.00 89.69 96 SER A N 1
ATOM 704 C CA . SER A 1 96 ? 9.509 7.106 -12.429 1.00 89.69 96 SER A CA 1
ATOM 705 C C . SER A 1 96 ? 8.302 7.548 -11.597 1.00 89.69 96 SER A C 1
ATOM 707 O O . SER A 1 96 ? 7.776 8.639 -11.806 1.00 89.69 96 SER A O 1
ATOM 709 N N . ASN A 1 97 ? 7.886 6.739 -10.618 1.00 87.06 97 ASN A N 1
ATOM 710 C CA . ASN A 1 97 ? 6.677 6.974 -9.829 1.00 87.06 97 ASN A CA 1
ATOM 711 C C . ASN A 1 97 ? 6.940 7.532 -8.419 1.00 87.06 97 ASN A C 1
ATOM 713 O O . ASN A 1 97 ? 5.984 7.776 -7.683 1.00 87.06 97 ASN A O 1
ATOM 717 N N . MET A 1 98 ? 8.194 7.788 -8.016 1.00 85.12 98 MET A N 1
ATOM 718 C CA . MET A 1 98 ? 8.507 8.191 -6.632 1.00 85.12 98 MET A CA 1
ATOM 719 C C . MET A 1 98 ? 7.759 9.452 -6.177 1.00 85.12 98 MET A C 1
ATOM 721 O O . MET A 1 98 ? 7.316 9.535 -5.033 1.00 85.12 98 MET A O 1
ATOM 725 N N . VAL A 1 99 ? 7.605 10.438 -7.066 1.00 88.75 99 VAL A N 1
ATOM 726 C CA . VAL A 1 99 ? 6.982 11.732 -6.754 1.00 88.75 99 VAL A CA 1
ATOM 727 C C . VAL A 1 99 ? 5.471 11.589 -6.540 1.00 88.75 99 VAL A C 1
ATOM 729 O O . VAL A 1 99 ? 5.002 11.947 -5.454 1.00 88.75 99 VAL A O 1
ATOM 732 N N . PRO A 1 100 ? 4.684 11.043 -7.493 1.00 88.00 100 PRO A N 1
ATOM 733 C CA . PRO A 1 100 ? 3.251 10.838 -7.272 1.00 88.00 100 PRO A CA 1
ATOM 734 C C . PRO A 1 100 ? 2.972 9.877 -6.106 1.00 88.00 100 PRO A C 1
ATOM 736 O O . PRO A 1 100 ? 2.022 10.083 -5.345 1.00 88.00 100 PRO A O 1
ATOM 739 N N . MET A 1 101 ? 3.836 8.884 -5.893 1.00 89.38 101 MET A N 1
ATOM 740 C CA . MET A 1 101 ? 3.762 7.965 -4.756 1.00 89.38 101 MET A CA 1
ATOM 741 C C . MET A 1 101 ? 3.967 8.691 -3.416 1.00 89.38 101 MET A C 1
ATOM 743 O O . MET A 1 101 ? 3.209 8.494 -2.468 1.00 89.38 101 MET A O 1
ATOM 747 N N . ALA A 1 102 ? 4.954 9.587 -3.326 1.00 86.00 102 ALA A N 1
ATOM 748 C CA . ALA A 1 102 ? 5.192 10.368 -2.115 1.00 86.00 102 ALA A CA 1
ATOM 749 C C . ALA A 1 102 ? 4.023 11.318 -1.808 1.00 86.00 102 ALA A C 1
ATOM 751 O O . ALA A 1 102 ? 3.574 11.399 -0.664 1.00 86.00 102 ALA A O 1
ATOM 752 N N . ILE A 1 103 ? 3.492 12.005 -2.823 1.00 91.12 103 ILE A N 1
ATOM 753 C CA . ILE A 1 103 ? 2.367 12.939 -2.668 1.00 91.12 103 ILE A CA 1
ATOM 754 C C . ILE A 1 103 ? 1.105 12.202 -2.211 1.00 91.12 103 ILE A C 1
ATOM 756 O O . ILE A 1 103 ? 0.441 12.632 -1.261 1.00 91.12 103 ILE A O 1
ATOM 760 N N . SER A 1 104 ? 0.779 11.079 -2.851 1.00 86.88 104 SER A N 1
ATOM 761 C CA . SER A 1 104 ? -0.368 10.252 -2.469 1.00 86.88 104 SER A CA 1
ATOM 762 C C . SER A 1 104 ? -0.205 9.679 -1.059 1.00 86.88 104 SER A C 1
ATOM 764 O O . SER A 1 104 ? -1.138 9.774 -0.263 1.00 86.88 104 SER A O 1
ATOM 766 N N . ALA A 1 105 ? 0.986 9.203 -0.683 1.00 87.38 105 ALA A N 1
ATOM 767 C CA . ALA A 1 105 ? 1.260 8.721 0.670 1.00 87.38 105 ALA A CA 1
ATOM 768 C C . ALA A 1 105 ? 1.120 9.831 1.728 1.00 87.38 105 ALA A C 1
ATOM 770 O O . ALA A 1 105 ? 0.518 9.619 2.785 1.00 87.38 105 ALA A O 1
ATOM 771 N N . ILE A 1 106 ? 1.634 11.036 1.466 1.00 90.75 106 ILE A N 1
ATOM 772 C CA . ILE A 1 106 ? 1.481 12.186 2.372 1.00 90.75 106 ILE A CA 1
ATOM 773 C C . ILE A 1 106 ? -0.002 12.537 2.533 1.00 90.75 106 ILE A C 1
ATOM 775 O O . ILE A 1 106 ? -0.486 12.675 3.661 1.00 90.75 106 ILE A O 1
ATOM 779 N N . THR A 1 107 ? -0.726 12.624 1.418 1.00 91.81 107 THR A N 1
ATOM 780 C CA . THR A 1 107 ? -2.152 12.975 1.383 1.00 91.81 107 THR A CA 1
ATOM 781 C C . THR A 1 107 ? -2.992 11.936 2.117 1.00 91.81 107 THR A C 1
ATOM 783 O O . T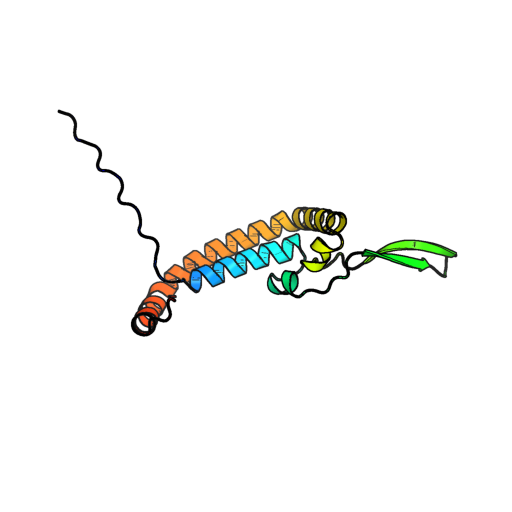HR A 1 107 ? -3.805 12.292 2.971 1.00 91.81 107 THR A O 1
ATOM 786 N N . LEU A 1 108 ? -2.740 10.649 1.871 1.00 91.94 108 LEU A N 1
ATOM 787 C CA . LEU A 1 108 ? -3.385 9.540 2.563 1.00 91.94 108 LEU A CA 1
ATOM 788 C C . LEU A 1 108 ? -3.146 9.621 4.071 1.00 91.94 108 LEU A C 1
ATOM 790 O O . LEU A 1 108 ? -4.089 9.527 4.850 1.00 91.94 108 LEU A O 1
ATOM 794 N N . ASN A 1 109 ? -1.903 9.820 4.512 1.00 89.69 109 ASN A N 1
ATOM 795 C CA . ASN A 1 109 ? -1.584 9.865 5.939 1.00 89.69 109 ASN A CA 1
ATOM 796 C C . ASN A 1 109 ? -2.179 11.100 6.633 1.00 89.69 109 ASN A C 1
ATOM 798 O O . ASN A 1 109 ? -2.606 11.017 7.792 1.00 89.69 109 ASN A O 1
ATOM 802 N N . ALA A 1 110 ? -2.240 12.238 5.941 1.00 91.25 110 ALA A N 1
ATOM 803 C CA . ALA A 1 110 ? -2.933 13.428 6.420 1.00 91.25 110 ALA A CA 1
ATOM 804 C C . ALA A 1 110 ? -4.450 13.186 6.526 1.00 91.25 110 ALA A C 1
ATOM 806 O O . ALA A 1 110 ? -5.029 13.382 7.599 1.00 91.25 110 ALA A O 1
ATOM 807 N N . GLY A 1 111 ? -5.074 12.673 5.462 1.00 90.38 111 GLY A N 1
ATOM 808 C CA . GLY A 1 111 ? -6.498 12.338 5.415 1.00 90.38 111 GLY A CA 1
ATOM 809 C C . GLY A 1 111 ? -6.888 11.299 6.463 1.00 90.38 111 GLY A C 1
ATOM 810 O O . GLY A 1 111 ? -7.854 11.489 7.199 1.00 90.38 111 GLY A O 1
ATOM 811 N N . ALA A 1 112 ? -6.075 10.259 6.637 1.00 92.06 112 ALA A N 1
ATOM 812 C CA . ALA A 1 112 ? -6.270 9.224 7.640 1.00 92.06 112 ALA A CA 1
ATOM 813 C C . ALA A 1 112 ? -6.285 9.817 9.061 1.00 92.06 112 ALA A C 1
ATOM 815 O O . ALA A 1 112 ? -7.186 9.528 9.851 1.00 92.06 112 ALA A O 1
ATOM 816 N N . LYS A 1 113 ? -5.355 10.725 9.398 1.00 90.81 113 LYS A N 1
ATOM 817 C CA . LYS A 1 113 ? -5.359 11.411 10.707 1.00 90.81 113 LYS A CA 1
ATOM 818 C C . LYS A 1 113 ? -6.655 12.188 10.948 1.00 90.81 113 LYS A C 1
ATOM 820 O O . LYS A 1 113 ? -7.180 12.141 12.066 1.00 90.81 113 LYS A O 1
ATOM 825 N N . ILE A 1 114 ? -7.159 12.885 9.930 1.00 92.25 114 ILE A N 1
ATOM 826 C CA . ILE A 1 114 ? -8.412 13.647 10.014 1.00 92.25 114 ILE A CA 1
ATOM 827 C C . ILE A 1 114 ? -9.598 12.689 10.162 1.00 92.25 114 ILE A C 1
ATOM 829 O O . ILE A 1 114 ? -10.365 12.816 11.115 1.00 92.25 114 ILE A O 1
ATOM 833 N N . PHE A 1 115 ? -9.695 11.672 9.307 1.00 90.50 115 PHE A N 1
ATOM 834 C CA . PHE A 1 115 ? -10.736 10.648 9.360 1.00 90.50 115 PHE A CA 1
ATOM 835 C C . PHE A 1 115 ? -10.783 9.964 10.724 1.00 90.50 115 PHE A C 1
ATOM 837 O O . PHE A 1 115 ? -11.838 9.880 11.348 1.00 90.50 115 PHE A O 1
ATOM 844 N N . ARG A 1 116 ? -9.622 9.564 11.255 1.00 91.31 116 ARG A N 1
ATOM 845 C CA . ARG A 1 116 ? -9.526 8.981 12.594 1.00 91.31 116 ARG A CA 1
ATOM 846 C C . ARG A 1 116 ? -10.057 9.922 13.657 1.00 91.31 116 ARG A C 1
ATOM 848 O O . ARG A 1 116 ? -10.605 9.442 14.641 1.00 91.31 116 ARG A O 1
ATOM 855 N N . ARG A 1 117 ? -9.840 11.233 13.517 1.00 91.31 117 ARG A N 1
ATOM 856 C CA . ARG A 1 117 ? -10.327 12.239 14.467 1.00 91.31 117 ARG A CA 1
ATOM 857 C C . ARG A 1 117 ? -11.848 12.372 14.408 1.00 91.31 117 ARG A C 1
ATOM 859 O O . ARG A 1 117 ? -12.459 12.438 15.470 1.00 91.31 117 ARG A O 1
ATOM 866 N N . VAL A 1 118 ? -12.434 12.351 13.215 1.00 92.62 118 VAL A N 1
ATOM 867 C CA . VAL A 1 118 ? -13.891 12.411 13.006 1.00 92.62 118 VAL A CA 1
ATOM 868 C C . VAL A 1 118 ? -14.566 11.121 13.484 1.00 92.62 118 VAL A C 1
ATOM 870 O O . VAL A 1 118 ? -15.510 11.159 14.268 1.00 92.62 118 VAL A O 1
ATOM 873 N N . MET A 1 119 ? -14.012 9.961 13.132 1.00 92.00 119 MET A N 1
ATOM 874 C CA . MET A 1 119 ? -14.566 8.647 13.471 1.00 92.00 119 MET A CA 1
ATOM 875 C C . MET A 1 119 ? -14.320 8.200 14.921 1.00 92.00 119 MET A C 1
ATOM 877 O O . MET A 1 119 ? -14.704 7.095 15.299 1.00 92.00 119 MET A O 1
ATOM 881 N N . ARG A 1 120 ? -13.721 9.032 15.787 1.00 90.25 120 ARG A N 1
ATOM 882 C CA . ARG A 1 120 ? -13.443 8.638 17.185 1.00 90.25 120 ARG A CA 1
ATOM 883 C C . ARG A 1 120 ? -14.697 8.201 17.931 1.00 90.25 120 ARG A C 1
ATOM 885 O O . ARG A 1 120 ? -14.668 7.198 18.637 1.00 90.25 120 ARG A O 1
ATOM 892 N N . GLN A 1 121 ? -15.777 8.965 17.805 1.00 91.56 121 GLN A N 1
ATOM 893 C CA . GLN A 1 121 ? -17.034 8.670 18.489 1.00 91.56 121 GLN A CA 1
ATOM 894 C C . GLN A 1 121 ? -17.692 7.373 17.992 1.00 91.56 121 GLN A C 1
ATOM 896 O O . GLN A 1 121 ? -17.960 6.514 18.837 1.00 91.56 121 GLN A O 1
ATOM 901 N N . PRO A 1 122 ? -17.915 7.167 16.677 1.00 87.88 122 PRO A N 1
ATOM 902 C CA . PRO A 1 122 ? -18.489 5.914 16.193 1.00 87.88 122 PRO A CA 1
ATOM 903 C C . PRO A 1 122 ? -17.586 4.710 16.485 1.00 87.88 122 PRO A C 1
ATOM 905 O O . PRO A 1 122 ? -18.091 3.682 16.929 1.00 87.88 122 PRO A O 1
ATOM 908 N N . PHE A 1 123 ? -16.258 4.838 16.372 1.00 88.94 123 PHE A N 1
ATOM 909 C CA . PHE A 1 123 ? -15.337 3.756 16.742 1.00 88.94 123 PHE A CA 1
ATOM 910 C C . PHE A 1 123 ? -15.405 3.404 18.222 1.00 88.94 123 PHE A C 1
ATOM 912 O O . PHE A 1 123 ? -15.335 2.231 18.570 1.00 88.94 123 PHE A O 1
ATOM 919 N N . ASN A 1 124 ? -15.565 4.381 19.114 1.00 86.62 124 ASN A N 1
ATOM 920 C CA . ASN A 1 124 ? -15.720 4.094 20.537 1.00 86.62 124 ASN A CA 1
ATOM 921 C C . ASN A 1 124 ? -17.023 3.336 20.830 1.00 86.62 124 ASN A C 1
ATOM 923 O O . ASN A 1 124 ? -16.993 2.391 21.617 1.00 86.62 124 ASN A O 1
ATOM 927 N N . LYS A 1 125 ? -18.132 3.700 20.169 1.00 89.06 125 LYS A N 1
ATOM 928 C CA . LYS A 1 125 ? -19.414 2.985 20.292 1.00 89.06 125 LYS A CA 1
ATOM 929 C C . LYS A 1 125 ? -19.324 1.562 19.737 1.00 89.06 125 LYS A C 1
ATOM 931 O O . LYS A 1 125 ? -19.691 0.617 20.424 1.00 89.06 125 LYS A O 1
ATOM 936 N N . ALA A 1 126 ? -18.757 1.389 18.547 1.00 84.81 126 ALA A N 1
ATOM 937 C CA . ALA A 1 126 ? -18.567 0.070 17.951 1.00 84.81 126 ALA A CA 1
ATOM 938 C C . ALA A 1 126 ? -17.596 -0.801 18.772 1.00 84.81 126 ALA A C 1
ATOM 940 O O . ALA A 1 126 ? -17.864 -1.972 19.025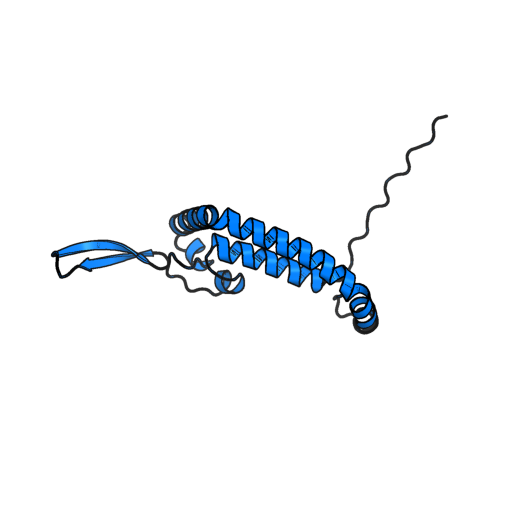 1.00 84.81 126 ALA A O 1
ATOM 941 N N . ASN A 1 127 ? -16.508 -0.226 19.294 1.00 85.38 127 ASN A N 1
ATOM 942 C CA . ASN A 1 127 ? -15.584 -0.934 20.180 1.00 85.38 127 ASN A CA 1
ATOM 943 C C . ASN A 1 127 ? -16.241 -1.371 21.500 1.00 85.38 127 ASN A C 1
ATOM 945 O O . ASN A 1 127 ? -15.781 -2.347 22.089 1.00 85.38 127 ASN A O 1
ATOM 949 N N . ALA A 1 128 ? -17.289 -0.691 21.975 1.00 83.19 128 ALA A N 1
ATOM 950 C CA . ALA A 1 128 ? -18.049 -1.144 23.140 1.00 83.19 128 ALA A CA 1
ATOM 951 C C . ALA A 1 128 ? -18.785 -2.468 22.869 1.00 83.19 128 ALA A C 1
ATOM 953 O O . ALA A 1 128 ? -18.895 -3.282 23.778 1.00 83.19 128 ALA A O 1
ATOM 954 N N . LEU A 1 129 ? -19.203 -2.710 21.620 1.00 81.75 129 LEU A N 1
ATOM 955 C CA . LEU A 1 129 ? -19.824 -3.966 21.184 1.00 81.75 129 LEU A CA 1
ATOM 956 C C . LEU A 1 129 ? -18.790 -5.044 20.827 1.00 81.75 129 LEU A C 1
ATOM 958 O O . LEU A 1 129 ? -19.002 -6.216 21.105 1.00 81.75 129 LEU A O 1
ATOM 962 N N . ILE A 1 130 ? -17.645 -4.661 20.254 1.00 82.69 130 ILE A N 1
ATOM 963 C CA . ILE A 1 130 ? -16.617 -5.615 19.796 1.00 82.69 130 ILE A CA 1
ATOM 964 C C . ILE A 1 130 ? -15.767 -6.156 20.956 1.00 82.69 130 ILE A C 1
ATOM 966 O O . ILE A 1 130 ? -15.400 -7.330 20.966 1.00 82.69 130 ILE A O 1
ATOM 970 N N . ARG A 1 131 ? -15.444 -5.325 21.957 1.00 80.00 131 ARG A N 1
ATOM 971 C CA . ARG A 1 131 ? -14.632 -5.737 23.118 1.00 80.00 131 ARG A CA 1
ATOM 972 C C . ARG A 1 131 ? -15.189 -6.941 23.896 1.00 80.00 131 ARG A C 1
ATOM 974 O O . ARG A 1 131 ? -14.373 -7.803 24.219 1.00 80.00 131 ARG A O 1
ATOM 981 N N . PRO A 1 132 ? -16.498 -7.032 24.213 1.00 79.50 132 PRO A N 1
ATOM 982 C CA . PRO A 1 132 ? -17.039 -8.183 24.938 1.00 79.50 132 PRO A CA 1
ATOM 983 C C . PRO A 1 132 ? -17.045 -9.474 24.109 1.00 79.50 132 PRO A C 1
ATOM 985 O O . PRO A 1 132 ? -17.036 -10.550 24.691 1.00 79.50 132 PRO A O 1
ATOM 988 N N . LEU A 1 133 ? -16.979 -9.389 22.776 1.00 79.31 133 LEU A N 1
ATOM 989 C CA . LEU A 1 133 ? -16.959 -10.561 21.891 1.00 79.31 133 LEU A CA 1
ATOM 990 C C . LEU A 1 133 ? -15.590 -11.264 21.839 1.00 79.31 133 LEU A C 1
ATOM 992 O O . LEU A 1 133 ? -15.439 -12.249 21.127 1.00 79.31 133 LEU A O 1
ATOM 996 N N . ALA A 1 134 ? -14.577 -10.752 22.553 1.00 73.94 134 ALA A N 1
ATOM 997 C CA . ALA A 1 134 ? -13.220 -11.307 22.622 1.00 73.94 134 ALA A CA 1
ATOM 998 C C . ALA A 1 134 ? -12.548 -11.583 21.258 1.00 73.94 134 ALA A C 1
ATOM 1000 O O . ALA A 1 134 ? -11.535 -12.273 21.195 1.00 73.94 134 ALA A O 1
ATOM 1001 N N . LEU A 1 135 ? -13.030 -10.957 20.178 1.00 76.56 135 LEU A N 1
ATOM 1002 C CA . LEU A 1 135 ? -12.567 -11.164 18.798 1.00 76.56 135 LEU A CA 1
ATOM 1003 C C . LEU A 1 135 ? -11.117 -10.709 18.547 1.00 76.56 135 LEU A C 1
ATOM 1005 O O . LEU A 1 135 ? -10.640 -10.771 17.423 1.00 76.56 135 LEU A O 1
ATOM 1009 N N . GLY A 1 136 ? -10.406 -10.198 19.560 1.00 80.19 136 GLY A N 1
ATOM 1010 C CA . GLY A 1 136 ? -9.012 -9.754 19.438 1.00 80.19 136 GLY A CA 1
ATOM 1011 C C . GLY A 1 136 ? -8.815 -8.490 18.593 1.00 80.19 136 GLY A C 1
ATOM 1012 O O . GLY A 1 136 ? -7.680 -8.068 18.369 1.00 80.19 136 GLY A O 1
ATOM 1013 N N . VAL A 1 137 ? -9.897 -7.847 18.154 1.00 82.19 137 VAL A N 1
ATOM 1014 C CA . VAL A 1 137 ? -9.887 -6.760 17.170 1.00 82.19 137 VAL A CA 1
ATOM 1015 C C . VAL A 1 137 ? -10.516 -5.487 17.751 1.00 82.19 137 VAL A C 1
ATOM 1017 O O . VAL A 1 137 ? -11.319 -5.528 18.682 1.00 82.19 137 VAL A O 1
ATOM 1020 N N . ARG A 1 138 ? -10.106 -4.326 17.240 1.00 84.94 138 ARG A N 1
ATOM 1021 C CA . ARG A 1 138 ? -10.681 -3.008 17.528 1.00 84.94 138 ARG A CA 1
ATOM 1022 C C . ARG A 1 138 ? -10.707 -2.146 16.269 1.00 84.94 138 ARG A C 1
ATOM 1024 O O . ARG A 1 138 ? -9.880 -2.329 15.378 1.00 84.94 138 ARG A O 1
ATOM 1031 N N . LEU A 1 139 ? -11.595 -1.164 16.245 1.00 80.88 139 LEU A N 1
ATOM 1032 C CA . LEU A 1 139 ? -11.619 -0.092 15.250 1.00 80.88 139 LEU A CA 1
ATOM 1033 C C . LEU A 1 139 ? -10.663 1.021 15.687 1.00 80.88 139 LEU A C 1
ATOM 1035 O O . LEU A 1 139 ? -10.835 1.533 16.823 1.00 80.88 139 LEU A O 1
#

Foldseek 3Di:
DDDDDDDDDDDDDDQFAEPLVVVLVQQLQQLLQCQQFVGHPVCQAPPDQQWDWDWDQDPVPRDTDTDTPPLNGHHPNVCVVPVPRSVVSSVVSCVVRVVVSVVSNVVSVVVSVVVCVVCVVVQVVVQVVVVVVVPRHGD